Protein AF-A0A839SNX5-F1 (afdb_monomer_lite)

Organism: NCBI:txid1550579

Structure (mmCIF, N/CA/C/O backbone):
data_AF-A0A839SNX5-F1
#
_entry.id   AF-A0A839SNX5-F1
#
loop_
_atom_site.group_PDB
_atom_site.id
_atom_site.type_symbol
_atom_site.label_atom_id
_atom_site.label_alt_id
_atom_site.label_comp_id
_atom_site.label_asym_id
_atom_site.label_entity_id
_atom_site.label_seq_id
_atom_site.pdbx_PDB_ins_code
_atom_site.Cartn_x
_atom_site.Cartn_y
_atom_site.Cartn_z
_atom_site.occupancy
_atom_site.B_iso_or_equiv
_atom_site.auth_seq_id
_atom_site.auth_comp_id
_atom_site.auth_asym_id
_atom_site.auth_atom_id
_atom_site.pdbx_PDB_model_num
ATOM 1 N N . MET A 1 1 ? 1.068 -16.512 -0.957 1.00 43.12 1 MET A N 1
ATOM 2 C CA . MET A 1 1 ? 0.117 -15.559 -0.347 1.00 43.12 1 MET A CA 1
ATOM 3 C C . MET A 1 1 ? 0.938 -14.620 0.519 1.00 43.12 1 MET A C 1
ATOM 5 O O . MET A 1 1 ? 1.651 -15.153 1.362 1.00 43.12 1 MET A O 1
ATOM 9 N N . PRO A 1 2 ? 0.966 -13.298 0.275 1.00 50.47 2 PRO A N 1
ATOM 10 C CA . PRO A 1 2 ? 1.680 -12.394 1.169 1.00 50.47 2 PRO A CA 1
ATOM 11 C C . PRO A 1 2 ? 1.052 -12.484 2.563 1.00 50.47 2 PRO A C 1
ATOM 13 O O . PRO A 1 2 ? -0.170 -12.559 2.694 1.00 50.47 2 PRO A O 1
ATOM 16 N N . GLU A 1 3 ? 1.900 -12.564 3.582 1.00 57.88 3 GLU A N 1
ATOM 17 C CA . GLU A 1 3 ? 1.498 -12.688 4.978 1.00 57.88 3 GLU A CA 1
ATOM 18 C C . GLU A 1 3 ? 0.663 -11.458 5.363 1.00 57.88 3 GLU A C 1
ATOM 20 O O . GLU A 1 3 ? 1.127 -10.317 5.306 1.00 57.88 3 GLU A O 1
ATOM 25 N N . GLN A 1 4 ? -0.619 -11.681 5.647 1.00 56.97 4 GLN A N 1
ATOM 26 C CA . GLN A 1 4 ? -1.530 -10.625 6.067 1.00 56.97 4 GLN A CA 1
ATOM 27 C C . GLN A 1 4 ? -1.143 -10.214 7.489 1.00 56.97 4 GLN A C 1
ATOM 29 O O . GLN A 1 4 ? -1.051 -11.071 8.368 1.00 56.97 4 GLN A O 1
ATOM 34 N N . LEU A 1 5 ? -0.916 -8.918 7.711 1.00 60.69 5 LEU A N 1
ATOM 35 C CA . LEU A 1 5 ? -0.557 -8.376 9.021 1.00 60.69 5 LEU A CA 1
ATOM 36 C C . LEU A 1 5 ? -1.604 -8.769 10.073 1.00 60.69 5 LEU A C 1
ATOM 38 O O . LEU A 1 5 ? -2.712 -8.234 10.104 1.00 60.69 5 LEU A O 1
ATOM 42 N N . LYS A 1 6 ? -1.242 -9.716 10.943 1.00 56.47 6 LYS A N 1
ATOM 43 C CA . LYS A 1 6 ? -1.954 -10.015 12.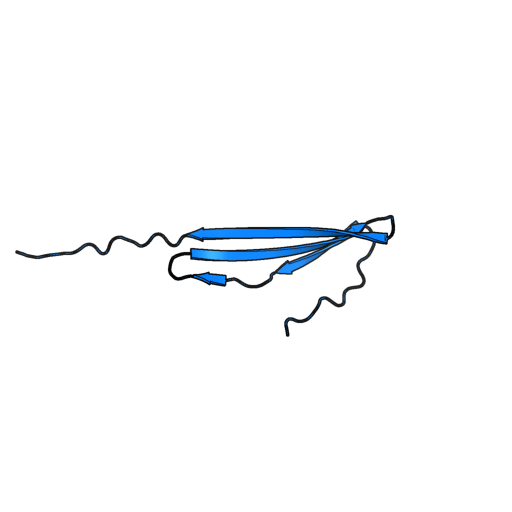187 1.00 56.47 6 LYS A CA 1
ATOM 44 C C . LYS A 1 6 ? -1.370 -9.130 13.275 1.00 56.47 6 LYS A C 1
ATOM 46 O O . LYS A 1 6 ? -0.563 -9.595 14.072 1.00 56.47 6 LYS A O 1
ATOM 51 N N . ASP A 1 7 ? -1.748 -7.859 13.283 1.00 60.31 7 ASP A N 1
ATOM 52 C CA . ASP A 1 7 ? -1.372 -6.972 14.378 1.00 60.31 7 ASP A CA 1
ATOM 53 C C . ASP A 1 7 ? -2.613 -6.397 15.063 1.00 60.31 7 ASP A C 1
ATOM 55 O O . ASP A 1 7 ? -3.576 -5.976 14.414 1.00 60.31 7 ASP A O 1
ATOM 59 N N . ASN A 1 8 ? -2.598 -6.399 16.396 1.00 64.81 8 ASN A N 1
ATOM 60 C CA . ASN A 1 8 ? -3.639 -5.777 17.204 1.00 64.81 8 ASN A CA 1
ATOM 61 C C . ASN A 1 8 ? -3.370 -4.273 17.225 1.00 64.81 8 ASN A C 1
ATOM 63 O O . ASN A 1 8 ? -2.762 -3.743 18.154 1.00 64.81 8 ASN A O 1
ATOM 67 N N . LEU A 1 9 ? -3.817 -3.580 16.175 1.00 70.12 9 LEU A N 1
ATOM 68 C CA . LEU A 1 9 ? -3.692 -2.130 16.075 1.00 70.12 9 LEU A CA 1
ATOM 69 C C . LEU A 1 9 ? -4.342 -1.454 17.290 1.00 70.12 9 LEU A C 1
ATOM 71 O O . LEU A 1 9 ? -5.563 -1.479 17.479 1.00 70.12 9 LEU A O 1
ATOM 75 N N . SER A 1 10 ? -3.504 -0.821 18.106 1.00 77.44 10 SER A N 1
ATOM 76 C CA . SER A 1 10 ? -3.934 0.103 19.151 1.00 77.44 10 SER A CA 1
ATOM 77 C C . SER A 1 10 ? -4.427 1.408 18.532 1.00 77.44 10 SER A C 1
ATOM 79 O O . SER A 1 10 ? -3.924 1.851 17.498 1.00 77.44 10 SER A O 1
ATOM 81 N N . ILE A 1 11 ? -5.403 2.041 19.183 1.00 75.56 11 ILE A N 1
ATOM 82 C CA . ILE A 1 11 ? -5.948 3.335 18.757 1.00 75.56 11 ILE A CA 1
ATOM 83 C C . ILE A 1 11 ? -4.809 4.353 18.612 1.00 75.56 11 ILE A C 1
ATOM 85 O O . ILE A 1 11 ? -3.982 4.503 19.511 1.00 75.56 11 ILE A O 1
ATOM 89 N N . GLY A 1 12 ? -4.772 5.052 17.475 1.00 72.81 12 GLY A N 1
ATOM 90 C CA . GLY A 1 12 ? -3.763 6.069 17.178 1.00 72.81 12 GLY A CA 1
ATOM 91 C C . GLY A 1 12 ? -2.408 5.526 16.717 1.00 72.81 12 GLY A C 1
ATOM 92 O O . GLY A 1 12 ? -1.531 6.329 16.405 1.00 72.81 12 GLY A O 1
ATOM 93 N N . ARG A 1 13 ? -2.223 4.200 16.635 1.00 80.19 13 ARG A N 1
ATOM 94 C CA . ARG A 1 13 ? -1.062 3.599 15.968 1.00 80.19 13 ARG A CA 1
ATOM 95 C C . ARG A 1 13 ? -1.373 3.275 14.512 1.00 80.19 13 ARG A C 1
ATOM 97 O O . ARG A 1 13 ? -2.517 2.984 14.154 1.00 80.19 13 ARG A O 1
ATOM 104 N N . SER A 1 14 ? -0.331 3.327 13.692 1.00 85.81 14 SER A N 1
ATOM 105 C CA . SER A 1 14 ? -0.344 2.873 12.309 1.00 85.81 14 SER A CA 1
ATOM 106 C C . SER A 1 14 ? 0.565 1.665 12.139 1.00 85.81 14 SER A C 1
ATOM 108 O O . SER A 1 14 ? 1.596 1.549 12.801 1.00 85.81 14 SER A O 1
ATOM 110 N N . VAL A 1 15 ? 0.171 0.778 11.237 1.00 88.94 15 VAL A N 1
ATOM 111 C CA . VAL A 1 15 ? 1.015 -0.288 10.711 1.00 88.94 15 VAL A CA 1
ATOM 112 C C . VAL A 1 15 ? 1.317 0.054 9.261 1.00 88.94 15 VAL A C 1
ATOM 114 O O . VAL A 1 15 ? 0.412 0.403 8.501 1.00 88.94 15 VAL A O 1
ATOM 117 N N . GLU A 1 16 ? 2.589 -0.036 8.893 1.00 89.75 16 GLU A N 1
ATOM 118 C CA . GLU A 1 16 ? 3.064 0.192 7.532 1.00 89.75 16 GLU A CA 1
ATOM 119 C C . GLU A 1 16 ? 3.549 -1.126 6.938 1.00 89.75 16 GLU A C 1
ATOM 121 O O . GLU A 1 16 ? 4.350 -1.840 7.542 1.00 89.75 16 GLU A O 1
ATOM 126 N N . GLN A 1 17 ? 3.059 -1.449 5.745 1.00 89.81 17 GLN A N 1
ATOM 127 C CA . GLN A 1 17 ? 3.462 -2.619 4.986 1.00 89.81 17 GLN A CA 1
ATOM 128 C C . GLN A 1 17 ? 4.091 -2.193 3.672 1.00 89.81 17 GLN A C 1
ATOM 130 O O . GLN A 1 17 ? 3.451 -1.598 2.802 1.00 89.81 17 GLN A O 1
ATOM 135 N N . TRP A 1 18 ? 5.347 -2.573 3.497 1.00 91.06 18 TRP A N 1
ATOM 136 C CA . TRP A 1 18 ? 5.988 -2.512 2.198 1.00 91.06 18 TRP A CA 1
ATOM 137 C C . TRP A 1 18 ? 5.483 -3.659 1.312 1.00 91.06 18 TRP A C 1
ATOM 139 O O . TRP A 1 18 ? 5.530 -4.824 1.706 1.00 91.06 18 TRP A O 1
ATOM 149 N N . LEU A 1 19 ? 4.991 -3.335 0.112 1.00 90.75 19 LEU A N 1
ATOM 150 C CA . LEU A 1 19 ? 4.314 -4.293 -0.778 1.00 90.75 19 LEU A CA 1
ATOM 151 C C . LEU A 1 19 ? 5.217 -4.879 -1.873 1.00 90.75 19 LEU A C 1
ATOM 153 O O . LEU A 1 19 ? 4.733 -5.504 -2.819 1.00 90.75 19 LEU A O 1
ATOM 157 N N . GLY A 1 20 ? 6.524 -4.652 -1.796 1.00 88.81 20 GLY A N 1
ATOM 158 C CA . GLY A 1 20 ? 7.444 -5.088 -2.839 1.00 88.81 20 GLY A CA 1
ATOM 159 C C . GLY A 1 20 ? 7.570 -4.111 -4.004 1.00 88.81 20 GLY A C 1
ATOM 160 O O . GLY A 1 20 ? 6.606 -3.401 -4.339 1.00 88.81 20 GLY A O 1
ATOM 161 N N . PRO A 1 21 ? 8.737 -4.093 -4.676 1.00 91.38 21 PRO A N 1
ATOM 162 C CA . PRO A 1 21 ? 8.883 -3.358 -5.911 1.00 91.38 21 PRO A CA 1
ATOM 163 C C . PRO A 1 21 ? 8.110 -4.088 -7.016 1.00 91.38 21 PRO A C 1
ATOM 165 O O . PRO A 1 21 ? 8.006 -5.314 -7.026 1.00 91.38 21 PRO A O 1
ATOM 168 N N . THR A 1 22 ? 7.585 -3.340 -7.979 1.00 93.38 22 THR A N 1
ATOM 169 C CA . THR A 1 22 ? 7.251 -3.892 -9.300 1.00 93.38 22 THR A CA 1
ATOM 170 C C . THR A 1 22 ? 8.262 -3.369 -10.295 1.00 93.38 22 THR A C 1
ATOM 172 O O . THR A 1 22 ? 8.435 -2.157 -10.416 1.00 93.38 22 THR A O 1
ATOM 175 N N . ILE A 1 23 ? 8.949 -4.286 -10.968 1.00 92.62 23 ILE A N 1
ATOM 176 C CA . ILE A 1 23 ? 10.002 -3.967 -11.927 1.00 92.62 23 ILE A CA 1
ATOM 177 C C . ILE A 1 23 ? 9.388 -3.966 -13.322 1.00 92.62 23 ILE A C 1
ATOM 179 O O . ILE A 1 23 ? 8.764 -4.942 -13.734 1.00 92.62 23 ILE A O 1
ATOM 183 N N . PHE A 1 24 ? 9.592 -2.873 -14.042 1.00 90.69 24 PHE A N 1
ATOM 184 C CA . PHE A 1 24 ? 9.291 -2.733 -15.459 1.00 90.69 24 PHE A CA 1
ATOM 185 C C . PHE A 1 24 ? 10.603 -2.496 -16.220 1.00 90.69 24 PHE A C 1
ATOM 187 O O . PHE A 1 24 ? 11.596 -2.113 -15.600 1.00 90.69 24 PHE A O 1
ATOM 194 N N . PRO A 1 25 ? 10.634 -2.672 -17.555 1.00 90.25 25 PRO A N 1
ATOM 195 C CA . PRO A 1 25 ? 11.870 -2.533 -18.330 1.00 90.25 25 PRO A CA 1
ATOM 196 C C . PRO A 1 25 ? 12.616 -1.207 -18.114 1.00 90.25 25 PRO A C 1
ATOM 198 O O . PRO A 1 25 ? 13.841 -1.186 -18.123 1.00 90.25 25 PRO A O 1
ATOM 201 N N . ASN A 1 26 ? 11.884 -0.112 -17.880 1.00 91.56 26 ASN A N 1
ATOM 202 C CA . ASN A 1 26 ? 12.448 1.243 -17.840 1.00 91.56 26 ASN A CA 1
ATOM 203 C C . ASN A 1 26 ? 12.233 1.961 -16.499 1.00 91.56 26 ASN A C 1
ATOM 205 O O . ASN A 1 26 ? 12.649 3.108 -16.331 1.00 91.56 26 ASN A O 1
ATOM 209 N N . TYR A 1 27 ? 11.531 1.338 -15.553 1.00 90.06 27 TYR A N 1
ATOM 210 C CA . TYR A 1 27 ? 11.218 1.959 -14.271 1.00 90.06 27 TYR A CA 1
ATOM 211 C C . TYR A 1 27 ? 10.871 0.918 -13.212 1.00 90.06 27 TYR A C 1
ATOM 213 O O . TYR A 1 27 ? 10.483 -0.209 -13.507 1.00 90.06 27 TYR A O 1
ATOM 221 N N . VAL A 1 28 ? 10.965 1.329 -11.954 1.00 92.44 28 VAL A N 1
ATOM 222 C CA . VAL A 1 28 ? 10.517 0.544 -10.805 1.00 92.44 28 VAL A CA 1
ATOM 223 C C . VAL A 1 28 ? 9.430 1.317 -10.077 1.00 92.44 28 VAL A C 1
ATOM 225 O O . VAL A 1 28 ? 9.553 2.522 -9.863 1.00 92.44 28 VAL A O 1
ATOM 228 N N . THR A 1 29 ? 8.365 0.628 -9.678 1.00 94.75 29 THR A N 1
ATOM 229 C CA . THR A 1 29 ? 7.343 1.177 -8.782 1.00 94.75 29 THR A CA 1
ATOM 230 C C . THR A 1 29 ? 7.564 0.642 -7.373 1.00 94.75 29 THR A C 1
ATOM 232 O O . THR A 1 29 ? 7.544 -0.570 -7.159 1.00 94.75 29 THR A O 1
ATOM 235 N N . LEU A 1 30 ? 7.739 1.541 -6.408 1.00 93.06 30 LEU A N 1
ATOM 236 C CA . LEU A 1 30 ? 7.785 1.244 -4.976 1.00 93.06 30 LEU A CA 1
ATOM 237 C C . LEU A 1 30 ? 6.419 1.536 -4.364 1.00 93.06 30 LEU A C 1
ATOM 239 O O . LEU A 1 30 ? 5.813 2.552 -4.703 1.00 93.06 30 LEU A O 1
ATOM 243 N N . ARG A 1 31 ? 5.924 0.650 -3.495 1.00 94.06 31 ARG A N 1
ATOM 244 C CA . ARG A 1 31 ? 4.560 0.722 -2.956 1.00 94.06 31 ARG A CA 1
ATOM 245 C C . ARG A 1 31 ? 4.539 0.441 -1.462 1.00 94.06 31 ARG A C 1
ATOM 247 O O . ARG A 1 31 ? 5.116 -0.555 -1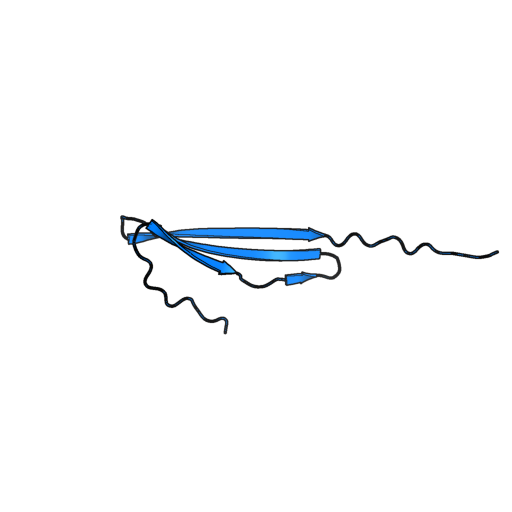.019 1.00 94.06 31 ARG A O 1
ATOM 254 N N . THR A 1 32 ? 3.801 1.266 -0.733 1.00 93.25 32 THR A N 1
ATOM 255 C CA . THR A 1 32 ? 3.576 1.121 0.707 1.00 93.25 32 THR A CA 1
ATOM 256 C C . THR A 1 32 ? 2.089 1.270 1.006 1.00 93.25 32 THR A C 1
ATOM 258 O O . THR A 1 32 ? 1.429 2.159 0.463 1.00 93.25 32 THR A O 1
ATOM 261 N N . LEU A 1 33 ? 1.570 0.393 1.864 1.00 93.44 33 LEU A N 1
ATOM 262 C CA . LEU A 1 33 ? 0.230 0.466 2.436 1.00 93.44 33 LEU A CA 1
ATOM 263 C C . LEU A 1 33 ? 0.348 0.823 3.916 1.00 93.44 33 LEU A C 1
ATOM 265 O O . LEU A 1 33 ? 1.065 0.149 4.649 1.00 93.44 33 LEU A O 1
ATOM 269 N N . THR A 1 34 ? -0.397 1.824 4.363 1.00 91.94 34 THR A N 1
ATOM 270 C CA . THR A 1 34 ? -0.484 2.182 5.779 1.00 91.94 34 THR A CA 1
ATOM 271 C C . THR A 1 34 ? -1.916 2.010 6.255 1.00 91.94 34 THR A C 1
ATOM 273 O O . THR A 1 34 ? -2.855 2.461 5.599 1.00 91.94 34 THR A O 1
ATOM 276 N N . ILE A 1 35 ? -2.086 1.368 7.408 1.00 91.44 35 ILE A N 1
ATOM 277 C CA . ILE A 1 35 ? -3.377 1.187 8.074 1.00 91.44 35 ILE A CA 1
ATOM 278 C C . ILE A 1 35 ? -3.279 1.814 9.458 1.00 91.44 35 ILE A C 1
ATOM 280 O O . ILE A 1 35 ? -2.388 1.475 10.232 1.00 91.44 35 ILE A O 1
ATOM 284 N N . ARG A 1 36 ? -4.203 2.711 9.788 1.00 90.44 36 ARG A N 1
ATOM 285 C CA . ARG A 1 36 ? -4.298 3.368 11.093 1.00 90.44 36 ARG A CA 1
ATOM 286 C C . ARG A 1 36 ? -5.655 3.081 11.711 1.00 90.44 36 ARG A C 1
ATOM 288 O O . ARG A 1 36 ? -6.671 3.215 11.038 1.00 90.44 36 ARG A O 1
ATOM 295 N N . LYS A 1 37 ? -5.672 2.712 12.994 1.00 88.75 37 LYS A N 1
ATOM 296 C CA . LYS A 1 37 ? -6.918 2.570 13.756 1.00 88.75 37 LYS A CA 1
ATOM 297 C C . LYS A 1 37 ? -7.298 3.903 14.387 1.00 88.75 37 LYS A C 1
ATOM 299 O O . LYS A 1 37 ? -6.532 4.459 15.181 1.00 88.75 37 LYS A O 1
ATOM 304 N N . GLU A 1 38 ? -8.485 4.385 14.056 1.00 87.38 38 GLU A N 1
ATOM 305 C CA . GLU A 1 38 ? -9.041 5.611 14.613 1.00 87.38 38 GLU A CA 1
ATOM 306 C C . GLU A 1 38 ? -9.778 5.352 15.935 1.00 87.38 38 GLU A C 1
ATOM 308 O O . GLU A 1 38 ? -9.965 4.214 16.378 1.00 87.38 38 GLU A O 1
ATOM 313 N N . ARG A 1 39 ? -10.145 6.435 16.630 1.00 85.94 39 ARG A N 1
ATOM 314 C CA . ARG A 1 39 ? -10.758 6.364 17.971 1.00 85.94 39 ARG A CA 1
ATOM 315 C C . ARG A 1 39 ? -12.171 5.789 17.960 1.00 85.94 39 ARG A C 1
ATOM 317 O O . ARG A 1 39 ? -12.585 5.197 18.948 1.00 85.94 39 ARG A O 1
ATOM 324 N N . ASP A 1 40 ? -12.892 5.956 16.864 1.00 87.88 40 ASP A N 1
ATOM 325 C CA . ASP A 1 40 ? -14.276 5.521 16.664 1.00 87.88 40 ASP A CA 1
ATOM 326 C C . ASP A 1 40 ? -14.376 4.083 16.125 1.00 87.88 40 ASP A C 1
ATOM 328 O O . ASP A 1 40 ? -15.396 3.686 15.572 1.00 87.88 40 ASP A O 1
ATOM 332 N N . SER A 1 41 ? -13.323 3.276 16.306 1.00 79.06 41 SER A N 1
ATOM 333 C CA . SER A 1 41 ? -13.215 1.909 15.774 1.00 79.06 41 SER A CA 1
ATOM 334 C C . SER A 1 41 ? -13.247 1.814 14.245 1.00 79.06 41 SER A C 1
ATOM 336 O O . SER A 1 41 ? -13.382 0.714 13.708 1.00 79.06 41 SER A O 1
ATOM 338 N N . THR A 1 42 ? -13.073 2.933 13.541 1.00 87.56 42 THR A N 1
ATOM 339 C CA . THR A 1 42 ? -12.839 2.943 12.096 1.00 87.56 42 THR A CA 1
ATOM 340 C C . THR A 1 42 ? -11.348 2.825 11.776 1.00 87.56 42 THR A C 1
ATOM 342 O O . THR A 1 42 ? -10.482 2.877 1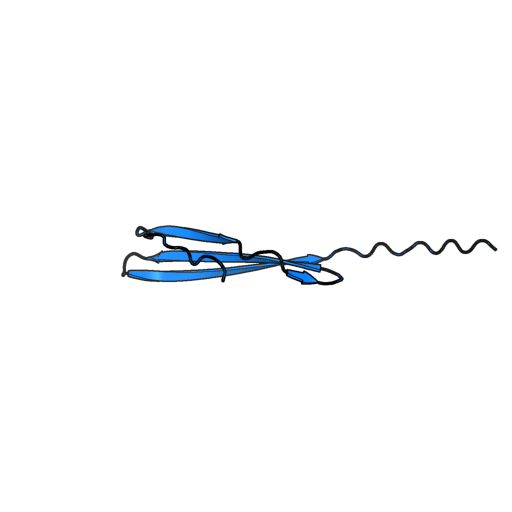2.660 1.00 87.56 42 THR A O 1
ATOM 345 N N . TYR A 1 43 ? -11.040 2.621 10.496 1.00 88.69 43 TYR A N 1
ATOM 346 C CA . TYR A 1 43 ? -9.674 2.505 10.006 1.00 88.69 43 TYR A CA 1
ATOM 347 C C . TYR A 1 43 ? -9.445 3.478 8.856 1.00 88.69 43 TYR A C 1
ATOM 349 O O . TYR A 1 43 ? -10.237 3.531 7.916 1.00 88.69 43 TYR A O 1
ATOM 357 N N . THR A 1 44 ? -8.320 4.184 8.901 1.00 91.00 44 THR A N 1
ATOM 358 C CA . THR A 1 44 ? -7.820 4.972 7.776 1.00 91.00 44 THR A CA 1
ATOM 359 C C . THR A 1 44 ? -6.774 4.152 7.037 1.00 91.00 44 THR A C 1
ATOM 361 O O . THR A 1 44 ? -5.806 3.683 7.639 1.00 91.00 44 THR A O 1
ATOM 364 N N . THR A 1 45 ? -6.944 4.000 5.726 1.00 91.56 45 THR A N 1
ATOM 365 C CA . THR A 1 45 ? -5.970 3.332 4.857 1.00 91.56 45 THR A CA 1
ATOM 366 C C . THR A 1 45 ? -5.379 4.324 3.869 1.00 91.56 45 THR A C 1
ATOM 368 O O . THR A 1 45 ? -6.130 5.026 3.191 1.00 91.56 45 THR A O 1
ATOM 371 N N . SER A 1 46 ? -4.056 4.353 3.733 1.00 93.44 46 SER A N 1
ATOM 372 C CA . SER A 1 46 ? -3.379 5.125 2.691 1.00 93.44 46 SER A CA 1
ATOM 373 C C . SER A 1 46 ? -2.464 4.239 1.857 1.00 93.44 46 SER A C 1
ATOM 375 O O . SER A 1 46 ? -1.822 3.315 2.355 1.00 93.44 46 SER A O 1
ATOM 377 N N . TYR A 1 47 ? -2.428 4.524 0.559 1.00 94.12 47 TYR A N 1
ATOM 378 C CA . TYR A 1 47 ? -1.580 3.838 -0.402 1.00 94.12 47 TYR A CA 1
ATOM 379 C C . TYR A 1 47 ? -0.684 4.861 -1.084 1.00 94.12 47 TYR A C 1
ATOM 381 O O . TYR A 1 47 ? -1.167 5.835 -1.664 1.00 94.12 47 TYR A O 1
ATOM 389 N N . VAL A 1 48 ? 0.622 4.628 -1.013 1.00 93.69 48 VAL A N 1
ATOM 390 C CA . VAL A 1 48 ? 1.627 5.470 -1.659 1.00 93.69 48 VAL A CA 1
ATOM 391 C C . VAL A 1 48 ? 2.364 4.632 -2.688 1.00 93.69 48 VAL A C 1
ATOM 393 O O . VAL A 1 48 ? 2.876 3.557 -2.372 1.00 93.69 48 VAL A O 1
ATOM 396 N N . ALA A 1 49 ? 2.437 5.144 -3.915 1.00 92.62 49 ALA A N 1
ATOM 397 C CA . ALA A 1 49 ? 3.248 4.581 -4.981 1.00 92.62 49 ALA A CA 1
ATOM 398 C C . ALA A 1 49 ? 4.194 5.645 -5.540 1.00 92.62 49 ALA A C 1
ATOM 400 O O . ALA A 1 49 ? 3.775 6.766 -5.822 1.00 92.62 49 ALA A O 1
ATOM 401 N N . SER A 1 50 ? 5.462 5.280 -5.715 1.00 92.69 50 SER A N 1
ATOM 402 C CA . SER A 1 50 ? 6.476 6.138 -6.327 1.00 92.69 50 SER A CA 1
ATOM 403 C C . SER A 1 50 ? 7.157 5.409 -7.476 1.00 92.69 50 SER A C 1
ATOM 405 O O . SER A 1 50 ? 7.511 4.234 -7.354 1.00 92.69 50 SER A O 1
ATOM 407 N N . THR A 1 51 ? 7.319 6.098 -8.603 1.00 92.88 51 THR A N 1
ATOM 408 C CA . THR A 1 51 ? 7.983 5.578 -9.800 1.00 92.88 51 THR A CA 1
ATOM 409 C C . THR A 1 51 ? 9.391 6.137 -9.903 1.00 92.88 51 THR A C 1
ATOM 411 O O . THR A 1 51 ? 9.578 7.349 -9.994 1.00 92.88 51 THR A O 1
ATOM 414 N N . MET A 1 52 ? 10.376 5.249 -9.955 1.00 88.62 52 MET A N 1
ATOM 415 C CA . MET A 1 52 ? 11.769 5.591 -10.205 1.00 88.62 52 MET A CA 1
ATOM 416 C C . MET A 1 52 ? 12.131 5.164 -11.626 1.00 88.62 52 MET A C 1
ATOM 418 O O . MET A 1 52 ? 12.197 3.970 -11.919 1.00 88.62 52 MET A O 1
ATOM 422 N N . GLY A 1 53 ? 12.317 6.135 -12.521 1.00 85.44 53 GLY A N 1
ATOM 423 C CA . GLY A 1 53 ? 12.761 5.875 -13.889 1.00 85.44 53 GLY A CA 1
ATOM 424 C C . GLY A 1 53 ? 14.243 5.512 -13.923 1.00 85.44 53 GLY A C 1
ATOM 425 O O . GLY A 1 53 ? 15.064 6.197 -13.313 1.00 85.44 53 GLY A O 1
ATOM 426 N N . MET A 1 54 ? 14.597 4.465 -14.662 1.00 72.88 54 MET A N 1
ATOM 427 C CA . MET A 1 54 ? 15.988 4.207 -15.017 1.00 72.88 54 MET A CA 1
ATOM 428 C C . MET A 1 54 ? 16.279 5.038 -16.265 1.00 72.88 54 MET A C 1
ATOM 430 O O . MET A 1 54 ? 15.728 4.767 -17.330 1.00 72.88 54 MET A O 1
ATOM 434 N N . LYS A 1 55 ? 17.106 6.089 -16.150 1.00 64.00 55 LYS A N 1
ATOM 435 C CA . LYS A 1 55 ? 17.625 6.770 -17.344 1.00 64.00 55 LYS A CA 1
ATOM 436 C C . LYS A 1 55 ? 18.390 5.722 -18.148 1.00 64.00 55 LYS A C 1
ATOM 438 O O . LYS A 1 55 ? 19.472 5.309 -17.741 1.00 64.00 55 LYS A O 1
ATOM 443 N N . THR A 1 56 ? 17.837 5.299 -19.279 1.00 57.62 56 THR A N 1
ATOM 444 C CA . THR A 1 56 ? 18.604 4.596 -20.302 1.00 57.62 56 THR A CA 1
ATOM 445 C C . THR A 1 56 ? 19.723 5.538 -20.725 1.00 57.62 56 THR A C 1
ATOM 447 O O . THR A 1 56 ? 19.461 6.576 -21.337 1.00 57.62 56 THR A O 1
ATOM 450 N N . LEU A 1 57 ? 20.961 5.230 -20.334 1.00 53.81 57 LEU A N 1
ATOM 451 C CA . LEU A 1 57 ? 22.126 5.893 -20.905 1.00 53.81 57 LEU A CA 1
ATOM 452 C C . LEU A 1 57 ? 22.059 5.661 -22.421 1.00 53.81 57 LEU A C 1
ATOM 454 O O . LEU A 1 57 ? 21.865 4.511 -22.828 1.00 53.81 57 LEU A O 1
ATOM 458 N N . PRO A 1 58 ? 22.166 6.700 -23.268 1.00 49.31 58 PRO A N 1
ATOM 459 C CA . PRO A 1 58 ? 22.307 6.460 -24.693 1.00 49.31 58 PRO A CA 1
ATOM 460 C C . PRO A 1 58 ? 23.571 5.620 -24.873 1.00 49.31 58 PRO A C 1
ATOM 462 O O . PRO A 1 58 ? 24.648 6.034 -24.441 1.00 49.31 58 PRO A O 1
ATOM 465 N N . MET A 1 59 ? 23.446 4.425 -25.462 1.00 50.75 59 MET A N 1
ATOM 466 C CA . MET A 1 59 ? 24.620 3.717 -25.966 1.00 50.75 59 MET A CA 1
ATOM 467 C C . MET A 1 59 ? 25.324 4.681 -26.915 1.00 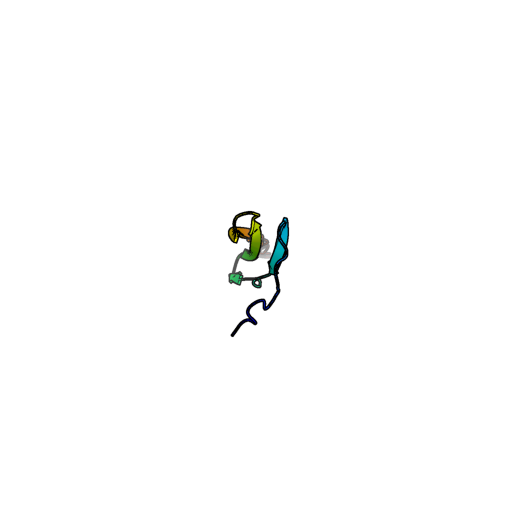50.75 59 MET A C 1
ATOM 469 O O . MET A 1 59 ? 24.783 5.029 -27.963 1.00 50.75 59 MET A O 1
ATOM 473 N N . SER A 1 60 ? 26.499 5.166 -26.524 1.00 55.34 60 SER A N 1
ATOM 474 C CA . SER A 1 60 ? 27.361 5.920 -27.419 1.00 55.34 60 SER A CA 1
ATOM 475 C C . SER A 1 60 ? 27.771 4.978 -28.546 1.00 55.34 60 SER A C 1
ATOM 477 O O . SER A 1 60 ? 28.643 4.130 -28.359 1.00 55.34 60 SER A O 1
ATOM 479 N N . THR A 1 61 ? 27.121 5.087 -29.702 1.00 55.12 61 THR A N 1
ATOM 480 C CA . THR A 1 61 ? 27.529 4.368 -30.906 1.00 55.12 61 THR A CA 1
ATOM 481 C C . THR A 1 61 ? 28.873 4.948 -31.342 1.00 55.12 61 THR A C 1
ATOM 483 O O . THR A 1 61 ? 28.922 5.964 -32.028 1.00 55.12 61 THR A O 1
ATOM 486 N N . HIS A 1 62 ? 29.984 4.349 -30.910 1.00 50.44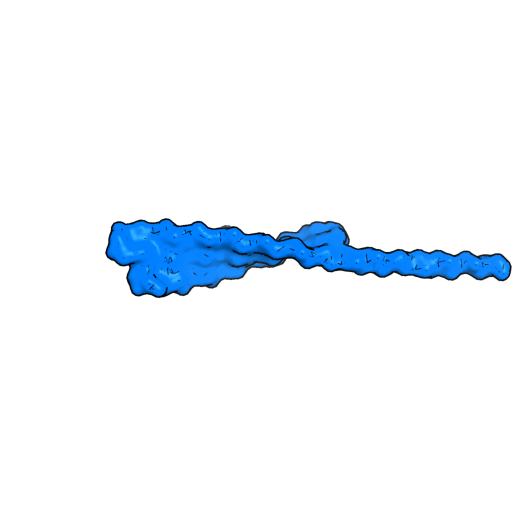 62 HIS A N 1
ATOM 487 C CA . HIS A 1 62 ? 31.265 4.564 -31.579 1.00 50.44 62 HIS A CA 1
ATOM 488 C C . HIS A 1 62 ? 31.200 3.813 -32.907 1.00 50.44 62 HIS A C 1
ATOM 490 O O 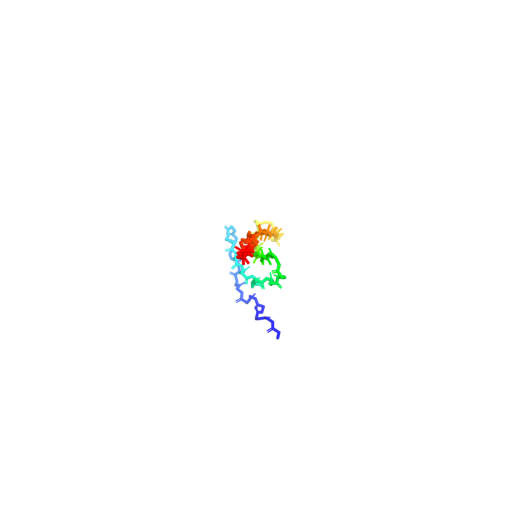. HIS A 1 62 ? 31.391 2.602 -32.961 1.00 50.44 62 HIS A O 1
ATOM 496 N N . SER A 1 63 ? 30.856 4.528 -33.976 1.00 49.06 63 SER A N 1
ATOM 497 C CA . SER A 1 63 ? 31.183 4.096 -35.331 1.00 49.06 63 SER A CA 1
ATOM 498 C C . SER A 1 63 ? 32.506 4.748 -35.698 1.00 49.06 63 SER A C 1
ATOM 500 O O . SER A 1 63 ? 32.559 5.947 -35.961 1.00 49.06 63 SER A O 1
ATOM 502 N N . THR A 1 64 ? 33.577 3.963 -35.640 1.00 49.03 64 THR A N 1
ATOM 503 C CA . THR A 1 64 ? 34.855 4.307 -36.261 1.00 49.03 64 THR A CA 1
ATOM 504 C C . THR A 1 64 ? 34.661 4.229 -37.775 1.00 49.03 64 THR A C 1
ATOM 506 O O . THR A 1 64 ? 34.272 3.173 -38.279 1.00 49.03 64 THR A O 1
ATOM 509 N N . LEU A 1 65 ? 34.892 5.341 -38.473 1.00 54.50 65 LEU A N 1
ATOM 510 C CA . LEU A 1 65 ? 35.198 5.363 -39.904 1.00 54.50 65 LEU A CA 1
ATOM 511 C C . LEU A 1 65 ? 36.706 5.543 -40.069 1.00 54.50 65 LEU A C 1
ATOM 513 O O . LEU A 1 65 ? 37.281 6.303 -39.255 1.00 54.50 65 LEU A O 1
#

pLDDT: mean 78.61, std 16.46, range [43.12, 94.75]

Foldseek 3Di:
DPDDDPDPADAADKDKDWPDWDDDPFKIKTKMWIWHQHPVRDIDIDIDIDIDGDPPDPPPPPDDD

Radius of gyration: 20.24 Å; chains: 1; bounding box: 50×22×59 Å

Sequence (65 aa):
MPEQLKDNLSIGRSVEQWLGPTIFPNYVTLRTLTIRKERDSTYTTSYVASTMGMKTLPMSTHSTL

Secondary structure (DSSP, 8-state):
----------TT-EEEEE---EEETTEEEEEEEEEEE-TTS-EEEEEEEEEEE------------